Protein AF-A0A933G969-F1 (afdb_monomer)

Structure (mmCIF, N/CA/C/O backbone):
data_AF-A0A933G969-F1
#
_entry.id   AF-A0A933G969-F1
#
loop_
_atom_site.group_PDB
_atom_site.id
_atom_site.type_symbol
_atom_site.label_atom_id
_atom_site.label_alt_id
_atom_site.label_comp_id
_atom_site.label_asym_id
_atom_site.label_entity_id
_atom_site.label_seq_id
_atom_site.pdbx_PDB_ins_code
_atom_site.Cartn_x
_atom_site.Cartn_y
_atom_site.Cartn_z
_atom_site.occupancy
_atom_site.B_iso_or_equiv
_atom_site.auth_seq_id
_atom_site.auth_comp_id
_atom_site.auth_asym_id
_atom_site.auth_atom_id
_atom_site.pdbx_PDB_model_num
ATOM 1 N N . MET A 1 1 ? 53.121 -22.371 48.076 1.00 51.84 1 MET A N 1
ATOM 2 C CA . MET A 1 1 ? 52.689 -22.106 46.686 1.00 51.84 1 MET A CA 1
ATOM 3 C C . MET A 1 1 ? 51.820 -23.265 46.219 1.00 51.84 1 MET A C 1
ATOM 5 O O . MET A 1 1 ? 52.368 -24.315 45.918 1.00 51.84 1 MET A O 1
ATOM 9 N N . ARG A 1 2 ? 50.492 -23.106 46.242 1.00 43.19 2 ARG A N 1
ATOM 10 C CA . ARG A 1 2 ? 49.505 -23.835 45.423 1.00 43.19 2 ARG A CA 1
ATOM 11 C C . ARG A 1 2 ? 48.145 -23.170 45.641 1.00 43.19 2 ARG A C 1
ATOM 13 O O . ARG A 1 2 ? 47.599 -23.181 46.735 1.00 43.19 2 ARG A O 1
ATOM 20 N N . SER A 1 3 ? 47.726 -22.493 44.583 1.00 46.03 3 SER A N 1
ATOM 21 C CA . SER A 1 3 ? 46.430 -21.866 44.352 1.00 46.03 3 SER A CA 1
ATOM 22 C C . SER A 1 3 ? 45.347 -22.946 44.203 1.00 46.03 3 SER A C 1
ATOM 24 O O . SER A 1 3 ? 45.643 -23.990 43.625 1.00 46.03 3 SER A O 1
ATOM 26 N N . LEU A 1 4 ? 44.125 -22.712 44.690 1.00 46.06 4 LEU A N 1
ATOM 27 C CA . LEU A 1 4 ? 43.004 -22.377 43.801 1.00 46.06 4 LEU A CA 1
A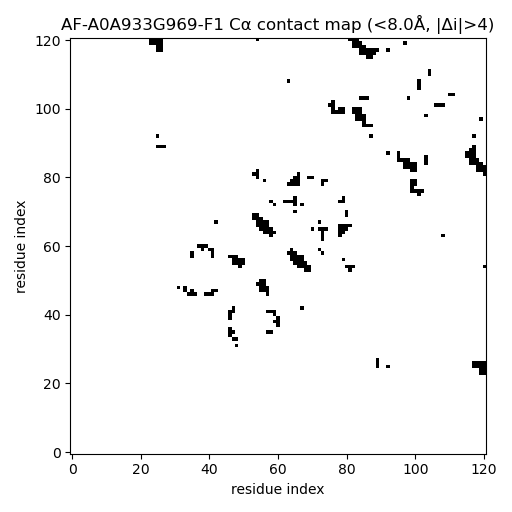TOM 28 C C . LEU A 1 4 ? 41.770 -21.895 44.582 1.00 46.06 4 LEU A C 1
ATOM 30 O O . LEU A 1 4 ? 41.184 -22.604 45.394 1.00 46.06 4 LEU A O 1
ATOM 34 N N . MET A 1 5 ? 41.404 -20.657 44.258 1.00 47.00 5 MET A N 1
ATOM 35 C CA . MET A 1 5 ? 40.101 -20.016 44.395 1.00 47.00 5 MET A CA 1
ATOM 36 C C . MET A 1 5 ? 38.956 -20.943 43.937 1.00 47.00 5 MET A C 1
ATOM 38 O O . MET A 1 5 ? 38.949 -21.386 42.791 1.00 47.00 5 MET A O 1
ATOM 42 N N . GLY A 1 6 ? 37.951 -21.157 44.788 1.00 48.34 6 GLY A N 1
ATOM 43 C CA . GLY A 1 6 ? 36.621 -21.623 44.388 1.00 48.34 6 GLY A CA 1
ATOM 44 C C . GLY A 1 6 ? 35.655 -20.444 44.430 1.00 48.34 6 GLY A C 1
ATOM 45 O O . GLY A 1 6 ? 35.045 -20.191 45.464 1.00 48.34 6 GLY A O 1
ATOM 46 N N . PHE A 1 7 ? 35.578 -19.674 43.341 1.00 52.84 7 PHE A N 1
ATOM 47 C CA . PHE A 1 7 ? 34.614 -18.581 43.217 1.00 52.84 7 PHE A CA 1
ATOM 48 C C . PHE A 1 7 ? 33.289 -19.104 42.670 1.00 52.84 7 PHE A C 1
ATOM 50 O O . PHE A 1 7 ? 33.223 -19.745 41.623 1.00 52.84 7 PHE A O 1
ATOM 57 N N . CYS A 1 8 ? 32.252 -18.805 43.442 1.00 48.19 8 CYS A N 1
ATOM 58 C CA . CYS A 1 8 ? 30.844 -18.987 43.149 1.00 48.19 8 CYS A CA 1
ATOM 59 C C . CYS A 1 8 ? 30.504 -18.428 41.756 1.00 48.19 8 CYS A C 1
ATOM 61 O O . CYS A 1 8 ? 30.836 -17.284 41.448 1.00 48.19 8 CYS A O 1
ATOM 63 N N . CYS A 1 9 ? 29.858 -19.241 40.921 1.00 41.22 9 CYS A N 1
ATOM 64 C CA . CYS A 1 9 ? 29.370 -18.855 39.599 1.00 41.22 9 CYS A CA 1
ATOM 65 C C . CYS A 1 9 ? 28.298 -17.757 39.745 1.00 41.22 9 CYS A C 1
ATOM 67 O O . CYS A 1 9 ? 27.258 -18.034 40.351 1.00 41.22 9 CYS A O 1
ATOM 69 N N . PRO A 1 10 ? 28.487 -16.527 39.227 1.00 51.09 10 PRO A N 1
ATOM 70 C CA . PRO A 1 10 ? 27.395 -15.577 39.172 1.00 51.09 10 PRO A CA 1
ATOM 71 C C . PRO A 1 10 ? 26.493 -15.982 38.004 1.00 51.09 10 PRO A C 1
ATOM 73 O O . PRO A 1 10 ? 26.903 -15.975 36.844 1.00 51.09 10 PRO A O 1
ATOM 76 N N . VAL A 1 11 ? 25.255 -16.355 38.319 1.00 55.09 11 VAL A N 1
ATOM 77 C CA . VAL A 1 11 ? 24.194 -16.524 37.326 1.00 55.09 11 VAL A CA 1
ATOM 78 C C . VAL A 1 11 ? 23.916 -15.149 36.720 1.00 55.09 11 VAL A C 1
ATOM 80 O O . VAL A 1 11 ? 23.246 -14.310 37.320 1.00 55.09 11 VAL A O 1
ATOM 83 N N . VAL A 1 12 ? 24.474 -14.896 35.539 1.00 57.41 12 VAL A N 1
ATOM 84 C CA . VAL A 1 12 ? 24.120 -13.747 34.706 1.00 57.41 12 VAL A CA 1
ATOM 85 C C . VAL A 1 12 ? 22.752 -14.042 34.101 1.00 57.41 12 VAL A C 1
ATOM 87 O O . VAL A 1 12 ? 22.633 -14.823 33.158 1.00 57.41 12 VAL A O 1
ATOM 90 N N . VAL A 1 13 ? 21.704 -13.434 34.656 1.00 58.25 13 VAL A N 1
ATOM 91 C CA . VAL A 1 13 ? 20.392 -13.378 34.004 1.00 58.25 13 VAL A CA 1
ATOM 92 C C . VAL A 1 13 ? 20.496 -12.343 32.887 1.00 58.25 13 VAL A C 1
ATOM 94 O O . VAL A 1 13 ? 20.299 -11.148 33.096 1.00 58.25 13 VAL A O 1
ATOM 97 N N . LEU A 1 14 ? 20.871 -12.807 31.696 1.00 51.75 14 LEU A N 1
ATOM 98 C CA . LEU A 1 14 ? 20.728 -12.051 30.455 1.00 51.75 14 LEU A CA 1
ATOM 99 C C . LEU A 1 14 ? 19.234 -11.975 30.136 1.00 51.75 14 LEU A C 1
ATOM 101 O O . LEU A 1 14 ? 18.652 -12.904 29.578 1.00 51.75 14 LEU A O 1
ATOM 105 N N . LEU A 1 15 ? 18.605 -10.869 30.533 1.00 50.78 15 LEU A N 1
ATOM 106 C CA . LEU A 1 15 ? 17.263 -10.520 30.090 1.00 50.78 15 LEU A CA 1
ATOM 107 C C . LEU A 1 15 ? 17.358 -10.139 28.603 1.00 50.78 15 LEU A C 1
ATOM 109 O O . LEU A 1 15 ? 17.636 -8.991 28.259 1.00 50.78 15 LEU A O 1
ATOM 113 N N . PHE A 1 16 ? 17.190 -11.120 27.715 1.00 47.66 16 PHE A N 1
ATOM 114 C CA . PHE A 1 16 ? 16.956 -10.859 26.298 1.00 47.66 16 PHE A CA 1
ATOM 115 C C . PHE A 1 16 ? 15.575 -10.212 26.177 1.00 47.66 16 PHE A C 1
ATOM 117 O O . PHE A 1 16 ? 14.554 -10.893 26.113 1.00 47.66 16 PHE A O 1
ATOM 124 N N . MET A 1 17 ? 15.541 -8.881 26.161 1.00 54.62 17 MET A N 1
ATOM 12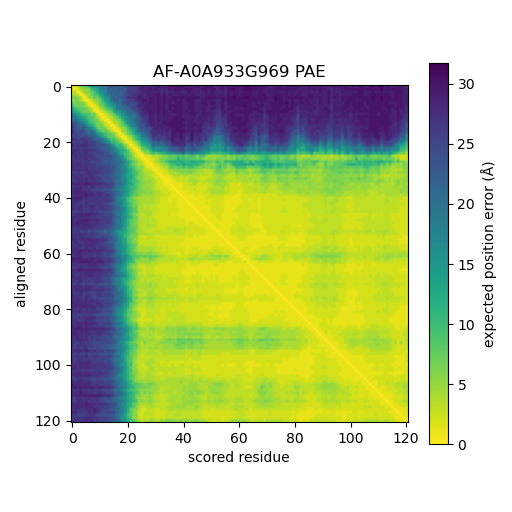5 C CA . MET A 1 17 ? 14.417 -8.161 25.580 1.00 54.62 17 MET A CA 1
ATOM 126 C C . MET A 1 17 ? 14.488 -8.398 24.072 1.00 54.62 17 MET A C 1
ATOM 128 O O . MET A 1 17 ? 15.155 -7.662 23.347 1.00 54.62 17 MET A O 1
ATOM 132 N N . ALA A 1 18 ? 13.863 -9.481 23.610 1.00 53.16 18 ALA A N 1
ATOM 133 C CA . ALA A 1 18 ? 13.582 -9.671 22.199 1.00 53.16 18 ALA A CA 1
ATOM 134 C C . ALA A 1 18 ? 12.562 -8.601 21.798 1.00 53.16 18 ALA A C 1
ATOM 136 O O . ALA A 1 18 ? 11.356 -8.792 21.926 1.00 53.16 18 ALA A O 1
ATOM 137 N N . GLY A 1 19 ? 13.056 -7.437 21.375 1.00 48.50 19 GLY A N 1
ATOM 138 C CA . GLY A 1 19 ? 12.264 -6.542 20.550 1.00 48.50 19 GLY A CA 1
ATOM 139 C C . GLY A 1 19 ? 11.931 -7.309 19.279 1.00 48.50 19 GLY A C 1
ATOM 140 O O . GLY A 1 19 ? 12.823 -7.582 18.478 1.00 48.50 19 GLY A O 1
ATOM 141 N N . THR A 1 20 ? 10.677 -7.721 19.124 1.00 48.66 20 THR A N 1
ATOM 142 C CA . THR A 1 20 ? 10.177 -8.275 17.869 1.00 48.66 20 THR A CA 1
ATOM 143 C C . THR A 1 20 ? 10.047 -7.120 16.884 1.00 48.66 20 THR A C 1
ATOM 145 O O . THR A 1 20 ? 8.968 -6.566 16.701 1.00 48.66 20 THR A O 1
ATOM 148 N N . GLY A 1 21 ? 11.168 -6.704 16.298 1.00 48.69 21 GLY A N 1
ATOM 149 C CA . GLY A 1 21 ? 11.109 -6.130 14.965 1.00 48.69 21 GLY A CA 1
ATOM 150 C C . GLY A 1 21 ? 10.703 -7.271 14.047 1.00 48.69 21 GLY A C 1
ATOM 151 O O . GLY A 1 21 ? 11.490 -8.206 13.878 1.00 48.69 21 GLY A O 1
ATOM 152 N N . GLU A 1 22 ? 9.466 -7.259 13.546 1.00 58.25 22 GLU A N 1
ATOM 153 C CA . GLU A 1 22 ? 9.124 -8.097 12.399 1.00 58.25 22 GLU A CA 1
ATOM 154 C C . GLU A 1 22 ? 10.138 -7.755 11.307 1.00 58.25 22 GLU A C 1
ATOM 156 O O . GLU A 1 22 ? 10.327 -6.594 10.947 1.00 58.25 22 GLU A O 1
ATOM 161 N N . ALA A 1 23 ? 10.909 -8.753 10.884 1.00 58.81 23 ALA A N 1
ATOM 162 C CA . ALA A 1 23 ? 11.810 -8.567 9.768 1.00 58.81 23 ALA A CA 1
ATOM 163 C C . ALA A 1 23 ? 10.943 -8.321 8.534 1.00 58.81 23 ALA A C 1
ATOM 165 O O . ALA A 1 23 ? 10.051 -9.129 8.254 1.00 58.81 23 ALA A O 1
ATOM 166 N N . ALA A 1 24 ? 11.221 -7.228 7.824 1.00 58.38 24 ALA A N 1
ATOM 167 C CA . ALA A 1 24 ? 10.533 -6.912 6.588 1.00 58.38 24 ALA A CA 1
ATOM 168 C C . ALA A 1 24 ? 10.559 -8.140 5.656 1.00 58.38 24 ALA A C 1
ATOM 170 O O . ALA A 1 24 ? 11.605 -8.768 5.442 1.00 58.38 24 ALA A O 1
ATOM 171 N N . THR A 1 25 ? 9.384 -8.568 5.213 1.00 80.62 25 THR A N 1
ATOM 172 C CA . THR A 1 25 ? 9.132 -9.805 4.488 1.00 80.62 25 THR A CA 1
ATOM 173 C C . THR A 1 25 ? 8.460 -9.473 3.165 1.00 80.62 25 THR A C 1
ATOM 175 O O . THR A 1 25 ? 7.456 -8.772 3.096 1.00 80.62 25 THR A O 1
ATOM 178 N N . ILE A 1 26 ? 8.977 -10.034 2.074 1.00 84.50 26 ILE A N 1
ATOM 179 C CA . ILE A 1 26 ? 8.268 -9.994 0.794 1.00 84.50 26 ILE A CA 1
ATOM 180 C C . ILE A 1 26 ? 6.950 -10.740 0.947 1.00 84.50 26 ILE A C 1
ATOM 182 O O . ILE A 1 26 ? 6.935 -11.882 1.415 1.00 84.50 26 ILE A O 1
ATOM 186 N N . TRP A 1 27 ? 5.851 -10.127 0.513 1.00 79.00 27 TRP A N 1
ATOM 187 C CA . TRP A 1 27 ? 4.558 -10.793 0.511 1.00 79.00 27 TRP A CA 1
ATOM 188 C C . TRP A 1 27 ? 4.632 -12.070 -0.337 1.00 79.00 27 TRP A C 1
ATOM 190 O O . TRP A 1 27 ? 4.748 -12.033 -1.562 1.00 79.00 27 TRP A O 1
ATOM 200 N N . THR A 1 28 ? 4.579 -13.215 0.341 1.00 75.81 28 THR A N 1
ATOM 201 C CA . THR A 1 28 ? 4.608 -14.558 -0.261 1.00 75.81 28 THR A CA 1
ATOM 202 C C . THR A 1 28 ? 3.258 -15.266 -0.167 1.00 75.81 28 THR A C 1
ATOM 204 O O . THR A 1 28 ? 3.140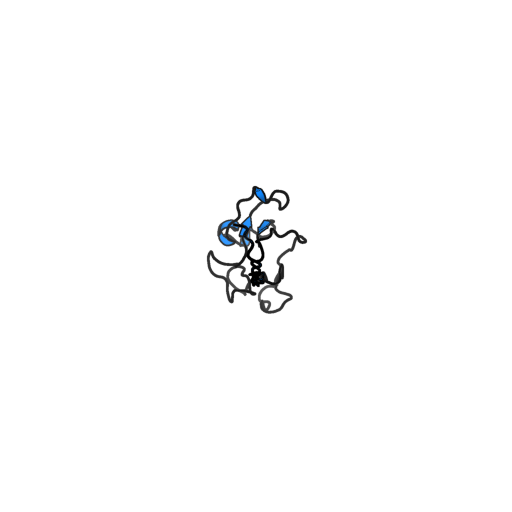 -16.430 -0.551 1.00 75.81 28 THR A O 1
ATOM 207 N N . GLY A 1 29 ? 2.231 -14.577 0.339 1.00 73.75 29 GLY A N 1
ATOM 208 C CA . GLY A 1 29 ? 0.869 -15.087 0.352 1.00 73.75 29 GLY A CA 1
ATOM 209 C C . GLY A 1 29 ? 0.243 -15.134 -1.048 1.00 73.75 29 GLY A C 1
ATOM 210 O O . GLY A 1 29 ? 0.891 -14.826 -2.054 1.00 73.75 29 GLY A O 1
ATOM 211 N N . PRO A 1 30 ? -1.037 -15.531 -1.142 1.00 79.88 30 PRO A N 1
ATOM 212 C CA . PRO A 1 30 ? -1.768 -15.516 -2.401 1.00 79.88 30 PRO A CA 1
ATOM 213 C C . PRO A 1 30 ? -1.746 -14.132 -3.057 1.00 79.88 30 PRO A C 1
ATOM 215 O O . PRO A 1 30 ? -1.643 -13.105 -2.384 1.00 79.88 30 PRO A O 1
ATOM 218 N N . SER A 1 31 ? -1.883 -14.098 -4.383 1.00 82.75 31 SER A N 1
ATOM 219 C CA . SER A 1 31 ? -2.143 -12.837 -5.074 1.00 82.75 31 SER A CA 1
ATOM 220 C C . SER A 1 31 ? -3.484 -12.280 -4.592 1.00 82.75 31 SER A C 1
ATOM 222 O O . SER A 1 31 ? -4.518 -12.935 -4.740 1.00 82.75 31 SER A O 1
ATOM 224 N N . THR A 1 32 ? -3.444 -11.089 -4.000 1.00 84.12 32 THR A N 1
ATOM 225 C CA . THR A 1 32 ? -4.618 -10.379 -3.488 1.00 84.12 32 THR A CA 1
ATOM 226 C C . THR A 1 32 ? -4.965 -9.249 -4.447 1.00 84.12 32 THR A C 1
ATOM 228 O O . THR A 1 32 ? -4.091 -8.483 -4.852 1.00 84.12 32 THR A O 1
ATOM 231 N N . VAL A 1 33 ? -6.239 -9.153 -4.829 1.00 85.62 33 VAL A N 1
ATOM 232 C CA . VAL A 1 33 ? -6.753 -8.046 -5.641 1.00 85.62 33 VAL A CA 1
ATOM 233 C C . VAL A 1 33 ? -7.499 -7.091 -4.728 1.00 85.62 33 VAL A C 1
ATOM 235 O O . VAL A 1 33 ? -8.589 -7.415 -4.258 1.00 85.62 33 VAL A O 1
ATOM 238 N N . PHE A 1 34 ? -6.950 -5.893 -4.554 1.00 86.19 34 PHE A N 1
ATOM 239 C CA . PHE A 1 34 ? -7.621 -4.849 -3.797 1.00 86.19 34 PHE A CA 1
ATOM 240 C C . PHE A 1 34 ? -8.922 -4.423 -4.480 1.00 86.19 34 PHE A C 1
ATOM 242 O O . PHE A 1 34 ? -8.915 -3.930 -5.611 1.00 86.19 34 PHE A O 1
ATOM 249 N N . THR A 1 35 ? -10.046 -4.593 -3.782 1.00 85.12 35 THR A N 1
ATOM 250 C CA . THR A 1 35 ? -11.373 -4.193 -4.263 1.00 85.12 35 THR A CA 1
ATOM 251 C C . THR A 1 35 ? -12.150 -3.505 -3.151 1.00 85.12 35 THR A C 1
ATOM 253 O O . THR A 1 35 ? -12.341 -4.059 -2.077 1.00 85.12 35 THR A O 1
ATOM 256 N N . LYS A 1 36 ? -12.663 -2.305 -3.433 1.00 90.31 36 LYS A N 1
ATOM 257 C CA . LYS A 1 36 ? -13.563 -1.575 -2.536 1.00 90.31 36 LYS A CA 1
ATOM 258 C C . LYS A 1 36 ? -14.632 -0.844 -3.351 1.00 90.31 36 LYS A C 1
ATOM 260 O O . LYS A 1 36 ? -14.257 -0.061 -4.236 1.00 90.31 36 LYS A O 1
ATOM 265 N N . PRO A 1 37 ? -15.937 -1.040 -3.074 1.00 91.94 37 PRO A N 1
ATOM 266 C CA . PRO A 1 37 ? -16.991 -0.295 -3.750 1.00 91.94 37 PRO A CA 1
ATOM 267 C C . PRO A 1 37 ? -16.858 1.218 -3.531 1.00 91.94 37 PRO A C 1
ATOM 269 O O . PRO A 1 37 ? -16.338 1.690 -2.514 1.00 91.94 37 PRO A O 1
ATOM 272 N N . ALA A 1 38 ? -17.330 2.000 -4.502 1.00 91.19 38 ALA A N 1
ATOM 273 C CA . ALA A 1 38 ? -17.361 3.453 -4.374 1.00 91.19 38 ALA A CA 1
ATOM 274 C C . ALA A 1 38 ? -18.196 3.864 -3.150 1.00 91.19 38 ALA A C 1
ATOM 276 O O . ALA A 1 38 ? -19.281 3.324 -2.944 1.00 91.19 38 ALA A O 1
ATOM 277 N N . PHE A 1 39 ? -17.683 4.807 -2.354 1.00 94.75 39 PHE A N 1
ATOM 278 C CA . PHE A 1 39 ? -18.343 5.348 -1.156 1.00 94.75 39 PHE A CA 1
ATOM 279 C C . PHE A 1 39 ? -18.668 4.335 -0.046 1.00 94.75 39 PHE A C 1
ATOM 281 O O . PHE A 1 39 ? -19.399 4.654 0.888 1.00 94.75 39 PHE A O 1
ATOM 288 N N . ALA A 1 40 ? -18.140 3.109 -0.127 1.00 96.75 40 ALA A N 1
ATOM 289 C CA . ALA A 1 40 ? -18.257 2.154 0.967 1.00 96.75 40 ALA A CA 1
ATOM 290 C C . ALA A 1 40 ? -17.420 2.605 2.174 1.00 96.75 40 ALA A C 1
ATOM 292 O O . ALA A 1 40 ? -16.346 3.189 2.015 1.00 96.75 40 ALA A O 1
ATOM 293 N N . ASP A 1 41 ? -17.887 2.288 3.377 1.00 97.06 41 ASP A N 1
ATOM 294 C CA . ASP A 1 41 ? -17.203 2.612 4.627 1.00 97.06 41 ASP A CA 1
ATOM 295 C C . ASP A 1 41 ? -15.877 1.843 4.746 1.00 97.06 41 ASP A C 1
ATOM 297 O O . ASP A 1 41 ? -15.845 0.622 4.905 1.00 97.06 41 ASP A O 1
ATOM 301 N N . TRP A 1 42 ? -14.764 2.567 4.664 1.00 96.75 42 TRP A N 1
ATOM 302 C CA . TRP A 1 42 ? -13.408 2.012 4.700 1.00 96.75 42 TRP A CA 1
ATOM 303 C C . TRP A 1 42 ? -13.014 1.436 6.068 1.00 96.75 42 TRP A C 1
ATOM 305 O O . TRP A 1 42 ? -12.032 0.699 6.165 1.00 96.75 42 TRP A O 1
ATOM 315 N N . THR A 1 43 ? -13.758 1.748 7.133 1.00 96.62 43 THR A N 1
ATOM 316 C CA . THR A 1 43 ? -13.489 1.219 8.480 1.00 96.62 43 THR A CA 1
ATOM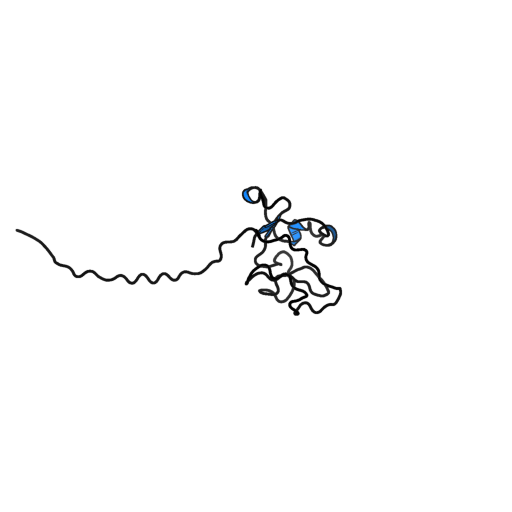 317 C C . THR A 1 43 ? -13.987 -0.215 8.658 1.00 96.62 43 THR A C 1
ATOM 319 O O . THR A 1 43 ? -13.539 -0.916 9.570 1.00 96.62 43 THR A O 1
ATOM 322 N N . GLN A 1 44 ? -14.850 -0.683 7.753 1.00 97.44 44 GLN A N 1
ATOM 323 C CA . GLN A 1 44 ? -15.390 -2.036 7.777 1.00 97.44 44 GLN A CA 1
ATOM 324 C C . GLN A 1 44 ? -14.364 -3.054 7.239 1.00 97.44 44 GLN A C 1
ATOM 326 O O . GLN A 1 44 ? -13.736 -2.791 6.208 1.00 97.44 44 GLN A O 1
ATOM 331 N N . PRO A 1 45 ? -14.173 -4.209 7.912 1.00 95.31 45 PRO A N 1
ATOM 332 C CA . PRO A 1 45 ? -13.202 -5.232 7.512 1.00 95.31 45 PRO A CA 1
ATOM 333 C C . PRO A 1 45 ? -13.312 -5.694 6.054 1.00 95.31 45 PRO A C 1
ATOM 335 O O . PRO A 1 45 ? -12.297 -5.960 5.426 1.00 95.31 45 PRO A O 1
ATOM 338 N N . GLU A 1 46 ? -14.523 -5.779 5.510 1.00 94.88 46 GLU A N 1
ATOM 339 C CA . GLU A 1 46 ? -14.808 -6.180 4.126 1.00 94.88 46 GLU A CA 1
ATOM 340 C C . GLU A 1 46 ? -14.303 -5.189 3.068 1.00 94.88 46 GLU A C 1
ATOM 342 O O . GLU A 1 46 ? -14.209 -5.542 1.897 1.00 94.88 46 GLU A O 1
ATOM 347 N N . ASN A 1 47 ? -13.974 -3.960 3.472 1.00 96.75 47 ASN A N 1
ATOM 348 C CA . ASN A 1 47 ? -13.436 -2.909 2.609 1.00 96.75 47 ASN A CA 1
ATOM 349 C C . ASN A 1 47 ? -11.926 -2.695 2.842 1.00 96.75 47 ASN A C 1
ATOM 351 O O . ASN A 1 47 ? -11.396 -1.617 2.547 1.00 96.75 47 ASN A O 1
ATOM 355 N N . GLN A 1 48 ? -11.244 -3.693 3.413 1.00 96.00 48 GLN A N 1
ATOM 356 C CA . GLN A 1 48 ? -9.821 -3.685 3.750 1.00 96.00 48 GLN A CA 1
ATOM 357 C C . GLN A 1 48 ? -9.154 -4.976 3.271 1.00 96.00 48 GLN A C 1
ATOM 359 O O . GLN A 1 48 ? -9.681 -6.066 3.484 1.00 96.00 48 GLN A O 1
ATOM 364 N N . ASP A 1 49 ? -7.935 -4.863 2.755 1.00 94.50 49 ASP A N 1
ATOM 365 C CA . ASP A 1 49 ? -7.065 -6.015 2.528 1.00 94.50 49 ASP A CA 1
ATOM 366 C C . ASP A 1 49 ? -6.117 -6.170 3.719 1.00 94.50 49 ASP A C 1
ATOM 368 O O . ASP A 1 49 ? -5.196 -5.375 3.908 1.00 94.50 49 ASP A O 1
ATOM 372 N N . ARG A 1 50 ? -6.348 -7.192 4.548 1.00 93.50 50 ARG A N 1
ATOM 373 C CA . ARG A 1 50 ? -5.555 -7.465 5.758 1.00 93.50 50 ARG A CA 1
ATOM 374 C C . ARG A 1 50 ? -4.444 -8.460 5.451 1.00 93.50 50 ARG A C 1
ATOM 376 O O . ARG A 1 50 ? -4.652 -9.667 5.551 1.00 93.50 50 ARG A O 1
ATOM 383 N N . LEU A 1 51 ? -3.291 -7.944 5.035 1.00 91.19 51 LEU A N 1
ATOM 384 C CA . LEU A 1 51 ? -2.150 -8.754 4.601 1.00 91.19 51 LEU A CA 1
ATOM 385 C C . LEU A 1 51 ? -1.408 -9.364 5.797 1.00 91.19 51 LEU A C 1
ATOM 387 O O . LEU A 1 51 ? -1.092 -10.551 5.789 1.00 91.19 51 LEU A O 1
ATOM 391 N N . THR A 1 52 ? -1.181 -8.568 6.842 1.00 91.00 52 THR A N 1
ATOM 392 C CA . THR A 1 52 ? -0.552 -8.987 8.106 1.00 91.00 52 THR A CA 1
ATOM 393 C C . THR A 1 52 ? -1.301 -8.385 9.297 1.00 91.00 52 THR A C 1
ATOM 395 O O . THR A 1 52 ? -2.277 -7.647 9.129 1.00 91.00 52 THR A O 1
ATOM 398 N N . ASP A 1 53 ? -0.841 -8.659 10.519 1.00 92.50 53 ASP A N 1
ATOM 399 C CA . ASP A 1 53 ? -1.381 -8.023 11.726 1.00 92.50 53 ASP A CA 1
ATOM 400 C C . ASP A 1 53 ? -1.152 -6.498 11.747 1.00 92.50 53 ASP A C 1
ATOM 402 O O . ASP A 1 53 ? -1.920 -5.776 12.393 1.00 92.50 53 ASP A O 1
ATOM 406 N N . ASN A 1 54 ? -0.150 -6.013 10.999 1.00 94.06 54 ASN A N 1
ATOM 407 C CA . ASN A 1 54 ? 0.284 -4.616 10.959 1.00 94.06 54 ASN A CA 1
ATOM 408 C C . ASN A 1 54 ? -0.037 -3.879 9.648 1.00 94.06 54 ASN A C 1
ATOM 410 O O . ASN A 1 54 ? -0.021 -2.648 9.648 1.00 94.06 54 ASN A O 1
ATOM 414 N N . VAL A 1 55 ? -0.385 -4.586 8.564 1.00 95.12 55 VAL A N 1
ATOM 415 C CA . VAL A 1 55 ? -0.610 -3.984 7.236 1.00 95.12 55 VAL A CA 1
ATOM 416 C C . VAL A 1 55 ? -2.007 -4.269 6.706 1.00 95.12 55 VAL A C 1
ATOM 418 O O . VAL A 1 55 ? -2.293 -5.357 6.191 1.00 95.12 55 VAL A O 1
ATOM 421 N N . TRP A 1 56 ? -2.890 -3.275 6.838 1.00 96.62 56 TRP A N 1
ATOM 422 C CA . TRP A 1 56 ? -4.283 -3.320 6.384 1.00 96.62 56 TRP A CA 1
ATOM 423 C C . TRP A 1 56 ? -4.534 -2.217 5.356 1.00 96.62 56 TRP A C 1
ATOM 425 O O . TRP A 1 56 ? -4.675 -1.046 5.709 1.00 96.62 56 TRP A O 1
ATOM 435 N N . ILE A 1 57 ? -4.614 -2.583 4.080 1.00 96.94 57 ILE A N 1
ATOM 436 C CA . ILE A 1 57 ? -4.740 -1.616 2.989 1.00 96.94 57 ILE A CA 1
ATOM 437 C C . ILE A 1 57 ? -6.204 -1.245 2.770 1.00 96.94 57 ILE A C 1
ATOM 439 O O . ILE A 1 57 ? -7.068 -2.107 2.613 1.00 96.94 57 ILE A O 1
ATOM 443 N N . THR A 1 58 ? -6.490 0.053 2.722 1.00 97.31 58 THR A N 1
ATOM 444 C CA . THR A 1 58 ? -7.791 0.582 2.295 1.00 97.31 58 THR A CA 1
ATOM 445 C C . THR A 1 58 ? -7.640 1.950 1.635 1.00 97.31 58 THR A C 1
ATOM 447 O O . THR A 1 58 ? -6.535 2.468 1.485 1.00 97.31 58 THR A O 1
ATOM 450 N N . ARG A 1 59 ? -8.762 2.542 1.223 1.00 96.00 59 ARG A N 1
ATOM 451 C CA . ARG A 1 59 ? -8.857 3.936 0.777 1.00 96.00 59 ARG A CA 1
ATOM 452 C C . ARG A 1 59 ? -10.172 4.552 1.238 1.00 96.00 59 ARG A C 1
ATOM 454 O O . ARG A 1 59 ? -11.210 3.878 1.251 1.00 96.00 59 ARG A O 1
ATOM 461 N N . GLN A 1 60 ? -10.146 5.849 1.525 1.00 95.88 60 GLN A N 1
ATOM 462 C CA . GLN A 1 60 ? -11.368 6.620 1.754 1.00 95.88 60 GLN A CA 1
ATOM 463 C C . GLN A 1 60 ? -12.083 6.901 0.415 1.00 95.88 60 GLN A C 1
ATOM 465 O O . GLN A 1 60 ? -11.866 6.223 -0.599 1.00 95.88 60 GLN A O 1
ATOM 470 N N . ASP A 1 61 ? -12.967 7.893 0.410 1.00 95.31 61 ASP A N 1
ATOM 471 C CA . ASP A 1 61 ? -13.723 8.295 -0.779 1.00 95.31 61 ASP A CA 1
ATOM 472 C C . ASP A 1 61 ? -12.912 9.177 -1.732 1.00 95.31 61 ASP A C 1
ATOM 474 O O . ASP A 1 61 ? -13.222 9.260 -2.921 1.00 95.31 61 ASP A O 1
ATOM 478 N N . SER A 1 62 ? -11.847 9.792 -1.222 1.00 91.44 62 SER A N 1
ATOM 479 C CA . SER A 1 62 ? -10.890 10.599 -1.970 1.00 91.44 62 SER A CA 1
ATOM 480 C C . SER A 1 62 ? -9.454 10.182 -1.642 1.00 91.44 62 SER A C 1
ATOM 482 O O . SER A 1 62 ? -9.205 9.494 -0.652 1.00 91.44 62 SER A O 1
ATOM 484 N N . MET A 1 63 ? -8.515 10.628 -2.483 1.00 93.12 63 MET A N 1
ATOM 485 C CA . MET A 1 63 ? -7.075 10.374 -2.360 1.00 93.12 63 MET A CA 1
ATOM 486 C C . MET A 1 63 ? -6.663 8.894 -2.511 1.00 93.12 63 MET A C 1
ATOM 488 O O . MET A 1 63 ? -7.396 8.090 -3.093 1.00 93.12 63 MET A O 1
ATOM 492 N N . GLY A 1 64 ? -5.424 8.583 -2.117 1.00 94.31 64 GLY A N 1
ATOM 493 C CA . GLY A 1 64 ? -4.768 7.296 -2.326 1.00 94.31 64 GLY A CA 1
ATOM 494 C C . GLY A 1 64 ? -5.100 6.228 -1.285 1.00 94.31 64 GLY A C 1
ATOM 495 O O . GLY A 1 64 ? -5.939 6.407 -0.398 1.00 94.31 64 GLY A O 1
ATO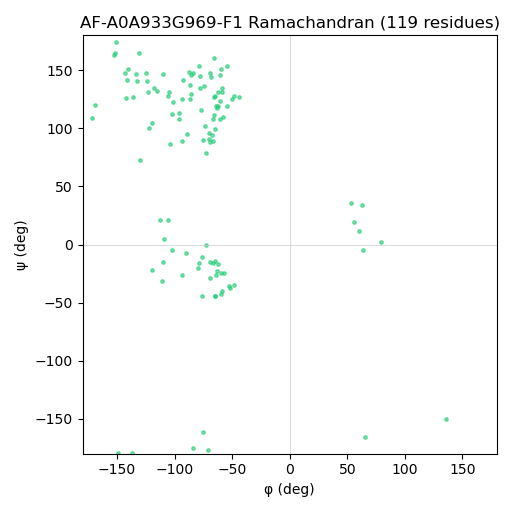M 496 N N . ILE A 1 65 ? -4.425 5.088 -1.429 1.00 96.38 65 ILE A N 1
ATOM 497 C CA . ILE A 1 65 ? -4.483 3.997 -0.454 1.00 96.38 65 ILE A CA 1
ATOM 498 C C . ILE A 1 65 ? -3.587 4.296 0.752 1.00 96.38 65 ILE A C 1
ATOM 500 O O . ILE A 1 65 ? -2.601 5.018 0.635 1.00 96.38 65 ILE A O 1
ATOM 504 N N . TYR A 1 66 ? -3.919 3.721 1.901 1.00 98.12 66 TYR A N 1
ATOM 505 C CA . TYR A 1 66 ? -3.144 3.851 3.133 1.00 98.12 66 TYR A CA 1
ATOM 506 C C . TYR A 1 66 ? -3.316 2.616 4.021 1.00 98.12 66 TYR A C 1
ATOM 508 O O . TYR A 1 66 ? -4.231 1.808 3.812 1.00 98.12 66 TYR A O 1
ATOM 516 N N . ASN A 1 67 ? -2.435 2.471 5.007 1.00 97.88 67 ASN A N 1
ATOM 517 C CA 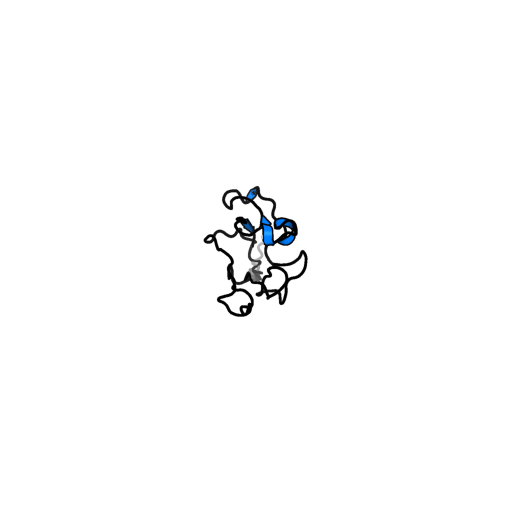. ASN A 1 67 ? -2.467 1.402 5.989 1.00 97.88 67 ASN A CA 1
ATOM 518 C C . ASN A 1 67 ? -3.319 1.833 7.194 1.00 97.88 67 ASN A C 1
ATOM 520 O O . ASN A 1 67 ? -2.824 2.463 8.128 1.00 97.88 67 ASN A O 1
ATOM 524 N N . ILE A 1 68 ? -4.606 1.471 7.218 1.00 98.25 68 ILE A N 1
ATOM 525 C CA . ILE A 1 68 ? -5.537 1.897 8.286 1.00 98.25 68 ILE A CA 1
ATOM 526 C C . ILE A 1 68 ? -5.139 1.393 9.679 1.00 98.25 68 ILE A C 1
ATOM 528 O O . ILE A 1 68 ? -5.617 1.897 10.695 1.00 98.25 68 ILE A O 1
ATOM 532 N N . LYS A 1 69 ? -4.263 0.387 9.752 1.00 97.88 69 LYS A N 1
ATOM 533 C CA . LYS A 1 69 ? -3.767 -0.123 11.027 1.00 97.88 69 LYS A CA 1
ATOM 534 C C . LYS A 1 69 ? -2.849 0.875 11.737 1.00 97.88 69 LYS A C 1
ATOM 536 O O . LYS A 1 69 ? -2.792 0.863 12.966 1.00 97.88 69 LYS A O 1
ATOM 541 N N . GLN A 1 70 ? -2.161 1.719 10.973 1.00 97.88 70 GLN A N 1
ATOM 542 C CA . GLN A 1 70 ? -1.149 2.657 11.463 1.00 97.88 70 GLN A CA 1
ATOM 543 C C . GLN A 1 70 ? -1.502 4.122 11.162 1.00 97.88 70 GLN A C 1
ATOM 545 O O . GLN A 1 70 ? -1.035 5.028 11.849 1.00 97.88 70 GLN A O 1
ATOM 550 N N . GLU A 1 71 ? -2.358 4.361 10.170 1.00 98.19 71 GLU A N 1
ATOM 551 C CA . GLU A 1 71 ? -2.657 5.680 9.621 1.00 98.19 71 GLU A CA 1
ATOM 552 C C . GLU A 1 71 ? -4.168 5.962 9.659 1.00 98.19 71 GLU A C 1
ATOM 554 O O . GLU A 1 71 ? -5.003 5.069 9.508 1.00 98.19 71 GLU A O 1
ATOM 559 N N . THR A 1 72 ? -4.553 7.228 9.834 1.00 96.88 72 THR A N 1
ATOM 560 C CA . THR A 1 72 ? -5.967 7.651 9.809 1.00 96.88 72 THR A CA 1
ATOM 561 C C . THR A 1 72 ? -6.422 8.117 8.426 1.00 96.88 72 THR A C 1
ATOM 563 O O . THR A 1 72 ? -7.610 8.027 8.105 1.00 96.88 72 THR A O 1
ATOM 566 N N . PHE A 1 73 ? -5.492 8.606 7.604 1.00 97.31 73 PHE A N 1
ATOM 567 C CA . PHE A 1 73 ? -5.719 9.059 6.235 1.00 97.31 73 PHE A CA 1
ATOM 568 C C . PHE A 1 73 ? -4.439 8.900 5.402 1.00 97.31 73 PHE A C 1
ATOM 570 O O . PHE A 1 73 ? -3.350 8.763 5.953 1.00 97.31 73 PHE A O 1
ATOM 577 N N . TYR A 1 74 ? -4.592 8.949 4.081 1.00 97.94 74 TYR A N 1
ATOM 578 C CA . TYR A 1 74 ? -3.487 8.926 3.125 1.00 97.94 74 TYR A CA 1
ATOM 579 C C . TYR A 1 74 ? -2.579 10.161 3.233 1.00 97.94 74 TYR A C 1
ATOM 581 O O . TYR A 1 74 ? -3.046 11.282 3.084 1.00 97.94 74 TYR A O 1
ATOM 589 N N . THR A 1 75 ? -1.274 9.963 3.374 1.00 98.00 75 THR A N 1
ATOM 590 C CA . THR A 1 75 ? -0.245 11.006 3.410 1.00 98.00 75 THR A CA 1
ATOM 591 C C . THR A 1 75 ? 0.682 10.884 2.204 1.00 98.00 75 THR A C 1
ATOM 593 O O . THR A 1 75 ? 1.184 9.804 1.896 1.00 98.00 75 THR A O 1
ATOM 596 N N . HIS A 1 76 ? 0.927 12.009 1.526 1.00 96.50 76 HIS A N 1
ATOM 597 C CA . HIS A 1 76 ? 1.753 12.042 0.320 1.00 96.50 76 HIS A CA 1
ATOM 598 C C . HIS A 1 76 ? 3.176 11.529 0.563 1.00 96.50 76 HIS A C 1
ATOM 600 O O . HIS A 1 76 ? 3.860 12.027 1.452 1.00 96.50 76 HIS A O 1
ATOM 606 N N . ASN A 1 77 ? 3.640 10.625 -0.300 1.00 95.00 77 ASN A N 1
ATOM 607 C CA . ASN A 1 77 ? 4.952 9.962 -0.304 1.00 95.00 77 ASN A CA 1
ATOM 608 C C . ASN A 1 77 ? 5.257 9.054 0.898 1.00 95.00 77 ASN A C 1
ATOM 610 O O . ASN A 1 77 ? 6.285 8.376 0.867 1.00 95.00 77 ASN A O 1
ATOM 614 N N . ASP A 1 78 ? 4.370 9.004 1.893 1.00 95.75 78 ASP A N 1
ATOM 615 C CA . ASP A 1 78 ? 4.551 8.225 3.120 1.00 95.75 78 ASP A CA 1
ATOM 616 C C . ASP A 1 78 ? 3.578 7.035 3.199 1.00 95.75 78 ASP A C 1
ATOM 618 O O . ASP A 1 78 ? 3.930 5.987 3.736 1.00 95.75 78 ASP A O 1
ATOM 622 N N . SER A 1 79 ? 2.370 7.162 2.637 1.00 97.44 79 SER A N 1
ATOM 623 C CA . SER A 1 79 ? 1.378 6.083 2.634 1.00 97.44 79 SER A CA 1
ATOM 624 C C . SER A 1 79 ? 1.530 5.122 1.441 1.00 97.44 79 SER A C 1
ATOM 626 O O . SER A 1 79 ? 1.840 5.562 0.327 1.00 97.44 79 SER A O 1
ATOM 628 N N . PRO A 1 80 ? 1.183 3.829 1.610 1.00 97.69 80 PRO A N 1
ATOM 629 C CA . PRO A 1 80 ? 0.836 3.169 2.873 1.00 97.69 80 PRO A CA 1
ATOM 630 C C . PRO A 1 80 ? 2.061 2.912 3.756 1.00 97.69 80 PRO A C 1
ATOM 632 O O . PRO A 1 80 ? 3.075 2.403 3.271 1.00 97.69 80 PRO A O 1
ATOM 635 N N . ALA A 1 81 ? 1.935 3.189 5.052 1.00 97.81 81 ALA A N 1
ATOM 636 C CA . ALA A 1 81 ? 2.978 2.878 6.022 1.00 97.81 81 ALA A CA 1
ATOM 637 C C . ALA A 1 81 ? 3.264 1.369 6.069 1.00 97.81 81 ALA A C 1
ATOM 639 O O . ALA A 1 81 ? 2.344 0.554 5.935 1.00 97.81 81 ALA A O 1
ATOM 640 N N . ASP A 1 82 ? 4.534 1.026 6.301 1.00 96.12 82 ASP A N 1
ATOM 641 C CA . ASP A 1 82 ? 5.020 -0.360 6.379 1.00 96.12 82 ASP A CA 1
ATOM 642 C C . ASP A 1 82 ? 4.846 -1.125 5.053 1.00 96.12 82 ASP A C 1
ATOM 644 O O . ASP A 1 82 ? 4.534 -2.312 5.017 1.00 96.12 82 ASP A O 1
ATOM 648 N N . THR A 1 83 ? 4.977 -0.408 3.927 1.00 96.31 83 THR A N 1
ATOM 649 C CA . THR A 1 83 ? 4.947 -1.012 2.594 1.00 96.31 83 THR A CA 1
ATOM 650 C C . THR A 1 83 ? 5.949 -0.375 1.643 1.00 96.31 83 THR A C 1
ATOM 652 O O . THR A 1 83 ? 6.096 0.846 1.583 1.00 96.31 83 THR A O 1
ATOM 655 N N . GLU A 1 84 ? 6.570 -1.202 0.809 1.00 96.75 84 GLU A N 1
ATOM 656 C CA . GLU A 1 84 ? 7.305 -0.761 -0.370 1.00 96.75 84 GLU A CA 1
ATOM 657 C C . GLU A 1 84 ? 6.925 -1.617 -1.584 1.00 96.75 84 GLU A C 1
ATOM 659 O O . GLU A 1 84 ? 6.633 -2.810 -1.487 1.00 96.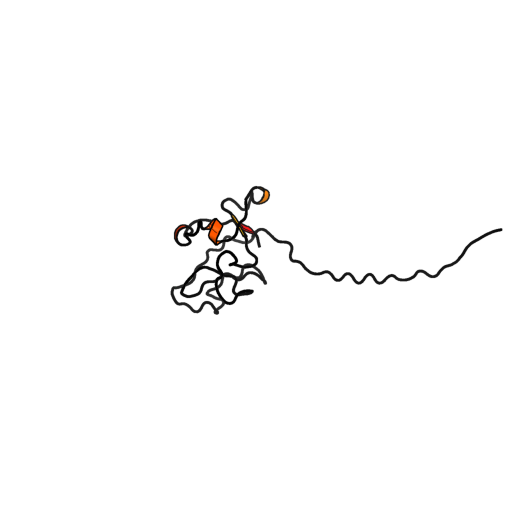75 84 GLU A O 1
ATOM 664 N N . TRP A 1 85 ? 6.920 -0.998 -2.758 1.00 96.62 85 TRP A N 1
ATOM 665 C CA . TRP A 1 85 ? 6.302 -1.524 -3.968 1.00 96.62 85 TRP A CA 1
ATOM 666 C C . TRP A 1 85 ? 7.325 -1.591 -5.097 1.00 96.62 85 TRP A C 1
ATOM 668 O O . TRP A 1 85 ? 8.136 -0.680 -5.278 1.00 96.62 85 TRP A O 1
ATOM 678 N N . ALA A 1 86 ? 7.270 -2.659 -5.887 1.00 96.69 86 ALA A N 1
ATOM 679 C CA . ALA A 1 86 ? 8.090 -2.822 -7.080 1.00 96.69 86 ALA A CA 1
ATOM 680 C C . ALA A 1 86 ? 7.295 -3.458 -8.226 1.00 96.69 86 ALA A C 1
ATOM 682 O O . ALA A 1 86 ? 6.392 -4.269 -8.015 1.00 96.69 86 ALA A O 1
ATOM 683 N N . TYR A 1 87 ? 7.662 -3.138 -9.469 1.00 93.75 87 TYR A N 1
ATOM 684 C CA . TYR A 1 87 ? 7.246 -3.938 -10.623 1.00 93.75 87 TYR A CA 1
ATOM 685 C C . TYR A 1 87 ? 8.097 -5.204 -10.721 1.00 93.75 87 TYR A C 1
ATOM 687 O O . TYR A 1 87 ? 9.298 -5.168 -10.460 1.00 93.75 87 TYR A O 1
ATOM 695 N N . GLY A 1 88 ? 7.499 -6.308 -11.169 1.00 90.62 88 GLY A N 1
ATOM 696 C CA . GLY A 1 88 ? 8.226 -7.535 -11.481 1.00 90.62 88 GLY A CA 1
ATOM 697 C C . GLY A 1 88 ? 7.538 -8.787 -10.957 1.00 90.62 88 GLY A C 1
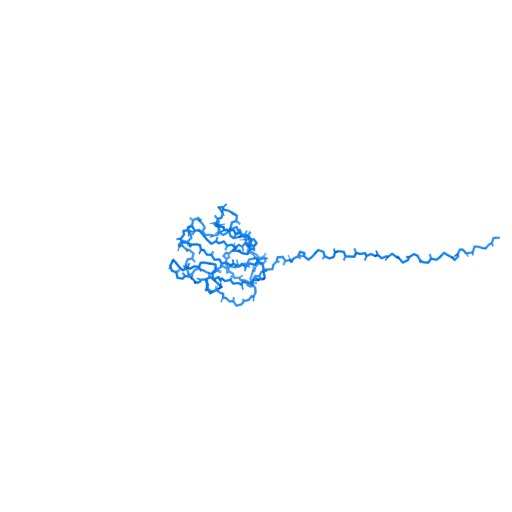ATOM 698 O O . GLY A 1 88 ? 6.316 -8.860 -10.872 1.00 90.62 88 GLY A O 1
ATOM 699 N N . SER A 1 89 ? 8.347 -9.794 -10.633 1.00 88.75 89 SER A N 1
ATOM 700 C CA . SER A 1 89 ? 7.889 -11.064 -10.076 1.00 88.75 89 SER A CA 1
ATOM 701 C C . SER A 1 89 ? 8.477 -11.261 -8.690 1.00 88.75 89 SER A C 1
ATOM 703 O O . SER A 1 89 ? 9.687 -11.114 -8.510 1.00 88.75 89 SER A O 1
ATOM 705 N N . ALA A 1 90 ? 7.639 -11.679 -7.740 1.00 88.06 90 ALA A N 1
ATOM 706 C CA . ALA A 1 90 ? 8.080 -12.030 -6.394 1.00 88.06 90 ALA A CA 1
ATOM 707 C C . ALA A 1 90 ? 9.156 -13.132 -6.400 1.00 88.06 90 ALA A C 1
ATOM 709 O O . ALA A 1 90 ? 9.977 -13.175 -5.497 1.00 88.06 90 ALA A O 1
ATOM 710 N N . ALA A 1 91 ? 9.237 -13.975 -7.439 1.00 88.69 91 ALA A N 1
ATOM 711 C CA . ALA A 1 91 ? 10.300 -14.979 -7.563 1.00 88.69 91 ALA A CA 1
ATOM 712 C C . ALA A 1 91 ? 11.713 -14.370 -7.700 1.00 88.69 91 ALA A C 1
ATOM 714 O O . ALA A 1 91 ? 12.691 -15.003 -7.315 1.00 88.69 91 ALA A O 1
ATOM 715 N N . ASN A 1 92 ? 11.818 -13.139 -8.212 1.00 89.25 92 ASN A N 1
ATOM 716 C CA . ASN A 1 92 ? 13.079 -12.426 -8.437 1.00 89.25 92 ASN A CA 1
ATOM 717 C C . ASN A 1 92 ? 13.227 -11.207 -7.512 1.00 89.25 92 ASN A C 1
ATOM 719 O O . ASN A 1 92 ? 13.998 -10.293 -7.820 1.00 89.25 92 ASN A O 1
ATOM 723 N N . TRP A 1 93 ? 12.503 -11.183 -6.387 1.00 89.62 93 TRP A N 1
ATOM 724 C CA . TRP A 1 93 ? 12.473 -10.054 -5.454 1.00 89.62 93 TRP A CA 1
ATOM 725 C C . TRP A 1 93 ? 13.853 -9.501 -5.045 1.00 89.62 93 TRP A C 1
ATOM 727 O O . TRP A 1 93 ? 13.949 -8.278 -4.965 1.00 89.62 93 TRP A O 1
ATOM 737 N N . PRO A 1 94 ? 14.944 -10.295 -4.882 1.00 90.75 94 PRO A N 1
ATOM 738 C CA . PRO A 1 94 ? 16.236 -9.740 -4.462 1.00 90.75 94 PRO A CA 1
ATOM 739 C C . PRO A 1 94 ? 16.863 -8.782 -5.483 1.00 90.75 94 PRO A C 1
ATOM 741 O O . PRO A 1 94 ? 17.834 -8.100 -5.175 1.00 90.75 94 PRO A O 1
ATOM 744 N N . SER A 1 95 ? 16.351 -8.774 -6.717 1.00 92.31 95 SER A N 1
ATOM 745 C CA . SER A 1 95 ? 16.816 -7.916 -7.811 1.00 92.31 95 SER A CA 1
ATOM 746 C C . SER A 1 95 ? 15.907 -6.715 -8.081 1.00 92.31 95 SER A C 1
ATOM 748 O O . SER A 1 95 ? 16.226 -5.890 -8.936 1.00 92.31 95 SER A O 1
ATOM 750 N N . LEU A 1 96 ? 14.766 -6.624 -7.392 1.00 95.12 96 LEU A N 1
ATOM 751 C CA . LEU A 1 96 ? 13.801 -5.552 -7.598 1.00 95.12 96 LEU A CA 1
ATOM 752 C C . LEU A 1 96 ? 14.194 -4.312 -6.795 1.00 95.12 96 LEU A C 1
ATOM 754 O O . LEU A 1 96 ? 14.758 -4.401 -5.708 1.00 95.12 96 LEU A O 1
ATOM 758 N N . THR A 1 97 ? 13.876 -3.140 -7.337 1.00 95.62 97 THR A N 1
ATOM 759 C CA . THR A 1 97 ? 13.991 -1.872 -6.613 1.00 95.62 97 THR A CA 1
ATOM 760 C C . THR A 1 97 ? 12.633 -1.517 -6.036 1.00 95.62 97 THR A C 1
ATOM 762 O O . THR A 1 97 ? 11.696 -1.240 -6.784 1.00 95.62 97 THR A O 1
ATOM 765 N N . PHE A 1 98 ? 12.547 -1.544 -4.711 1.00 96.50 98 PHE A N 1
ATOM 766 C CA . PHE A 1 98 ? 11.361 -1.161 -3.963 1.00 96.50 98 PHE A CA 1
ATOM 767 C C . PHE A 1 98 ? 11.343 0.348 -3.716 1.00 96.50 98 PHE A C 1
ATOM 769 O O . PHE A 1 98 ? 12.387 0.992 -3.590 1.00 96.50 98 PHE A O 1
ATOM 776 N N . THR A 1 99 ? 10.148 0.924 -3.716 1.00 97.44 99 THR A N 1
ATOM 777 C CA . THR A 1 99 ? 9.924 2.352 -3.487 1.00 97.44 99 THR A CA 1
ATOM 778 C C . THR A 1 99 ? 8.554 2.581 -2.845 1.00 97.44 99 THR A C 1
ATOM 780 O O . THR A 1 99 ? 7.776 1.639 -2.700 1.00 97.44 99 THR A O 1
ATOM 783 N N . ASN A 1 100 ? 8.229 3.814 -2.455 1.00 97.00 100 ASN A N 1
ATOM 784 C CA . ASN A 1 100 ? 6.897 4.119 -1.931 1.00 97.00 100 ASN A CA 1
ATOM 785 C C . ASN A 1 100 ? 5.814 3.938 -3.014 1.00 97.00 100 ASN A C 1
ATOM 787 O O . ASN A 1 100 ? 6.091 3.953 -4.219 1.00 97.00 100 ASN A O 1
ATOM 791 N N . TRP A 1 101 ? 4.564 3.785 -2.583 1.00 96.88 101 TRP A N 1
ATOM 792 C CA . TRP A 1 101 ? 3.451 3.494 -3.486 1.00 96.88 101 TRP A CA 1
ATOM 793 C C . TRP A 1 101 ? 3.240 4.563 -4.570 1.00 96.88 101 TRP A C 1
ATOM 795 O O . TRP A 1 101 ? 2.992 4.215 -5.724 1.00 96.88 101 TRP A O 1
ATOM 805 N N . GLU A 1 102 ? 3.375 5.851 -4.245 1.00 96.69 102 GLU A N 1
ATOM 806 C CA . GLU A 1 102 ? 3.211 6.943 -5.217 1.00 96.69 102 GLU A CA 1
ATOM 807 C C . GLU A 1 102 ? 4.268 6.917 -6.315 1.00 96.69 102 GLU A C 1
ATOM 809 O O . GLU A 1 102 ? 3.944 7.071 -7.498 1.00 96.69 102 GLU A O 1
ATOM 814 N N . ALA A 1 103 ? 5.524 6.694 -5.937 1.00 96.81 103 ALA A N 1
ATOM 815 C CA . ALA A 1 103 ? 6.632 6.580 -6.870 1.00 96.81 103 ALA A CA 1
ATOM 816 C C . ALA A 1 103 ? 6.464 5.348 -7.769 1.00 96.81 103 ALA A C 1
ATOM 818 O O . ALA A 1 103 ? 6.602 5.455 -8.990 1.00 96.81 103 ALA A O 1
ATOM 819 N N . TRP A 1 104 ? 6.079 4.203 -7.198 1.00 96.94 104 TRP A N 1
ATOM 820 C CA . TRP A 1 104 ? 5.754 2.996 -7.963 1.00 96.94 104 TRP A CA 1
ATOM 821 C C . TRP A 1 104 ? 4.593 3.234 -8.944 1.00 96.94 104 TRP A C 1
ATOM 823 O O . TRP A 1 104 ? 4.669 2.866 -10.122 1.00 96.94 104 TRP A O 1
ATOM 833 N N . ALA A 1 105 ? 3.557 3.945 -8.496 1.00 95.94 105 ALA A N 1
ATOM 834 C CA . ALA A 1 105 ? 2.425 4.368 -9.314 1.00 95.94 105 ALA A CA 1
ATOM 835 C C . ALA A 1 105 ? 2.763 5.499 -10.301 1.00 95.94 105 ALA A C 1
ATOM 837 O O . ALA A 1 105 ? 1.884 5.944 -11.039 1.00 95.94 105 ALA A O 1
ATOM 838 N N . SER A 1 106 ? 4.008 5.990 -10.331 1.00 95.81 106 SER A N 1
ATOM 839 C CA . SER A 1 106 ? 4.443 7.114 -11.172 1.00 95.81 106 SER A CA 1
ATOM 840 C C . SER A 1 106 ? 3.572 8.368 -11.003 1.00 95.81 106 SER A C 1
ATOM 842 O O . SER A 1 106 ? 3.306 9.079 -11.972 1.00 95.81 1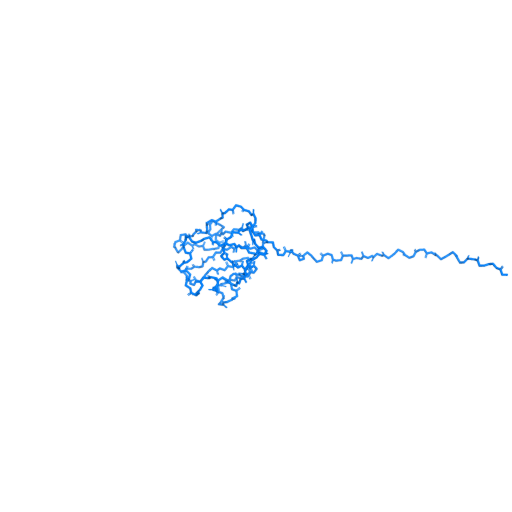06 SER A O 1
ATOM 844 N N . ASN A 1 107 ? 3.094 8.631 -9.781 1.00 93.81 107 ASN A N 1
ATOM 845 C CA . ASN A 1 107 ? 2.114 9.680 -9.457 1.00 93.81 107 ASN A CA 1
ATOM 846 C C . ASN A 1 107 ? 0.794 9.586 -10.255 1.00 93.81 107 ASN A C 1
ATOM 848 O O . ASN A 1 107 ? 0.038 10.555 -10.339 1.00 93.81 107 ASN A O 1
ATOM 852 N N . PHE A 1 108 ? 0.490 8.420 -10.834 1.00 93.94 108 PHE A N 1
ATOM 853 C CA . PHE A 1 108 ? -0.725 8.156 -11.597 1.00 93.94 108 PHE A CA 1
ATOM 854 C C . PHE A 1 108 ? -1.410 6.859 -11.126 1.00 93.94 108 PHE A C 1
ATOM 856 O O . PHE A 1 108 ? -1.425 5.858 -11.846 1.00 93.94 108 PHE A O 1
ATOM 863 N N . PRO A 1 109 ? -2.043 6.866 -9.934 1.00 91.06 109 PRO A N 1
ATOM 864 C CA . PRO A 1 109 ? -2.727 5.693 -9.389 1.00 91.06 109 PRO A CA 1
ATOM 865 C C . PRO A 1 109 ? -3.747 5.023 -10.327 1.00 91.06 109 PRO A C 1
ATOM 867 O O . PRO A 1 109 ? -3.781 3.798 -10.358 1.00 91.06 109 PRO A O 1
ATOM 870 N N . PRO A 1 110 ? -4.544 5.739 -11.152 1.00 90.75 110 PRO A N 1
ATOM 871 C CA . PRO A 1 110 ? -5.434 5.070 -12.106 1.00 90.75 110 PRO A CA 1
ATOM 872 C C . PRO A 1 110 ? -4.702 4.168 -13.114 1.00 90.75 110 PRO A C 1
ATOM 874 O O . PRO A 1 110 ? -5.298 3.225 -13.629 1.00 90.75 110 PRO A O 1
ATOM 877 N N . GLY A 1 111 ? -3.420 4.431 -13.386 1.00 90.69 111 GLY A N 1
ATOM 878 C CA . GLY A 1 111 ? -2.590 3.632 -14.286 1.00 90.69 111 GLY A CA 1
ATOM 879 C C . GLY A 1 111 ? -2.099 2.311 -13.699 1.00 90.69 111 GLY A C 1
ATOM 880 O O . GLY A 1 111 ? -1.583 1.485 -14.447 1.00 90.69 111 GLY A O 1
ATOM 881 N N . THR A 1 112 ? -2.268 2.081 -12.395 1.00 91.19 112 THR A N 1
ATOM 882 C CA . THR A 1 112 ? -1.863 0.823 -11.746 1.00 91.19 112 THR A CA 1
ATOM 883 C C . THR A 1 112 ? -2.974 -0.227 -11.751 1.00 91.19 112 THR A C 1
ATOM 885 O O . THR A 1 112 ? -2.733 -1.389 -11.426 1.00 91.19 112 THR A O 1
ATOM 888 N N . VAL A 1 113 ? -4.191 0.136 -12.177 1.00 88.31 113 VAL A N 1
ATOM 889 C CA . VAL A 1 113 ? -5.313 -0.802 -12.302 1.00 88.31 113 VAL A CA 1
ATOM 890 C C . VAL A 1 113 ? -4.962 -1.909 -13.300 1.00 88.31 113 VAL A C 1
ATOM 892 O O . VAL A 1 113 ? -4.637 -1.653 -14.458 1.00 88.31 113 VAL A O 1
ATOM 895 N N . GLY A 1 114 ? -5.038 -3.160 -12.840 1.00 88.44 114 GLY A N 1
ATOM 896 C CA . GLY A 1 114 ? -4.689 -4.342 -13.632 1.00 88.44 114 GLY A CA 1
ATOM 897 C C . GLY A 1 114 ? -3.186 -4.628 -13.732 1.00 88.44 114 GLY A C 1
ATOM 898 O O . GLY A 1 114 ? -2.810 -5.593 -14.394 1.00 88.44 114 GLY A O 1
ATOM 899 N N . GLN A 1 115 ? -2.332 -3.834 -13.080 1.00 90.19 115 GLN A N 1
ATOM 900 C CA . GLN A 1 115 ? -0.900 -4.108 -12.963 1.00 90.19 115 GLN A CA 1
ATOM 901 C C . GLN A 1 115 ? -0.607 -4.888 -11.679 1.00 90.19 115 GLN A C 1
ATOM 903 O O . GLN A 1 115 ? -1.200 -4.633 -10.632 1.00 90.19 115 GLN A O 1
ATOM 908 N N . ALA A 1 116 ? 0.327 -5.836 -11.754 1.00 90.75 116 ALA A N 1
ATOM 909 C CA . ALA A 1 116 ? 0.800 -6.564 -10.584 1.00 90.75 116 ALA A CA 1
ATOM 910 C C . ALA A 1 116 ? 1.939 -5.799 -9.894 1.00 90.75 116 ALA A C 1
ATOM 912 O O . ALA A 1 116 ? 2.857 -5.308 -10.557 1.00 90.75 116 ALA A O 1
ATOM 913 N N . ALA A 1 117 ? 1.897 -5.754 -8.564 1.00 93.19 117 ALA A N 1
ATOM 914 C CA . ALA A 1 117 ? 2.981 -5.265 -7.724 1.00 93.19 117 ALA A CA 1
ATOM 915 C C . ALA A 1 117 ? 3.626 -6.423 -6.962 1.00 93.19 117 ALA A C 1
ATOM 917 O O . ALA A 1 117 ? 2.943 -7.362 -6.545 1.00 93.19 117 ALA A O 1
ATOM 918 N N . VAL A 1 118 ? 4.932 -6.327 -6.736 1.00 94.69 118 VAL A N 1
ATOM 919 C CA . VAL A 1 118 ? 5.607 -7.066 -5.670 1.00 94.69 118 VAL A CA 1
ATOM 920 C C . VAL A 1 118 ? 5.643 -6.155 -4.458 1.00 94.69 118 VAL A C 1
ATOM 922 O O . VAL A 1 118 ? 6.109 -5.020 -4.555 1.00 94.69 118 VAL A O 1
ATOM 925 N N . LEU A 1 119 ? 5.130 -6.660 -3.344 1.00 94.00 119 LEU A N 1
ATOM 926 C CA . LEU A 1 119 ? 5.017 -5.920 -2.101 1.00 94.00 119 LEU A CA 1
ATOM 927 C C . LEU A 1 119 ? 6.075 -6.416 -1.114 1.00 94.00 119 LEU A C 1
ATOM 929 O O . LEU A 1 119 ? 6.186 -7.622 -0.874 1.00 94.00 119 LEU A O 1
ATOM 933 N N . HIS A 1 120 ? 6.847 -5.485 -0.575 1.00 94.12 120 HIS A N 1
ATOM 934 C CA . HIS A 1 120 ? 7.719 -5.669 0.576 1.00 94.12 120 HIS A CA 1
ATOM 935 C C . HIS A 1 120 ? 7.001 -5.066 1.784 1.00 94.12 120 HIS A C 1
ATOM 937 O O . HIS A 1 120 ? 6.563 -3.916 1.718 1.00 94.12 120 HIS A O 1
ATOM 943 N N . LEU A 1 121 ? 6.790 -5.888 2.808 1.00 91.69 121 LEU A N 1
ATOM 944 C CA . LEU A 1 121 ? 6.113 -5.558 4.064 1.00 91.69 121 LEU A CA 1
ATOM 945 C C . LEU A 1 121 ? 7.123 -5.526 5.198 1.00 91.69 121 LEU A C 1
ATOM 947 O O . LEU A 1 121 ? 8.140 -6.229 5.038 1.00 91.69 121 LEU A O 1
#

Solvent-accessible surface area (backbone atoms only — not comparable to full-atom values): 7818 Å² total; per-residue (Å²): 142,82,88,81,89,84,77,81,82,79,83,77,81,78,80,77,78,78,74,81,70,77,72,76,41,66,70,78,68,78,93,78,80,92,67,67,68,86,80,52,66,44,87,42,71,86,30,39,49,70,79,52,101,70,36,25,41,30,44,66,87,60,86,56,52,20,16,60,70,82,39,95,67,58,44,90,80,58,25,31,54,76,48,30,26,21,75,68,54,68,93,52,47,94,77,50,71,68,36,40,48,42,66,62,32,68,80,38,64,82,75,44,70,94,56,72,70,30,46,37,59

Secondary structure (DSSP, 8-state):
------PPPP-----------PPP-B--S--------TT--TTSGGGSEE-SSS-EEEE-SSS-EEETTT-SS--TTTPSTT-EEESS-GGGGGG---B-HHHHTTT-GGGGTT---EEE-

Foldseek 3Di:
DDDDDPDDDPPPPPPPPPPPPPDWDWQPDDDDDQDADAQDDCVDQVQWDCSDPFAIWHAHNDDDIARVSVDPHDDPQCGNPSKWKFADDPVPVVPTDTGGPCVRCVVPVVVCVVGDITMTD

Sequence (121 aa):
MRSLMGFCCPVVVLLFMAGTGEAATIWTGPSTVFTKPAFADWTQPENQDRLTDNVWITRQDSMGIYNIKQETFYTHNDSPADTEWAYGSAANWPSLTFTNWEAWASNFPPGTVGQAAVLHL

Mean predicted aligned error: 10.26 Å

Radius of gyration: 22.6 Å; Cα contacts (8 Å, |Δi|>4): 166; chains: 1; bounding box: 71×36×61 Å

pLDDT: mean 84.75, std 17.5, range [41.22, 98.25]